Protein AF-W2D282-F1 (afdb_monomer)

InterPro domains:
  IPR011204 Virulence protein RhuM-like [PF13310] (2-74)

Structure (mmCIF, N/CA/C/O backbone):
data_AF-W2D282-F1
#
_entry.id   AF-W2D282-F1
#
loop_
_atom_site.group_PDB
_atom_site.id
_atom_site.type_symbol
_atom_site.label_atom_id
_atom_site.label_alt_id
_atom_site.label_comp_id
_atom_site.label_asym_id
_atom_site.label_entity_id
_atom_site.label_seq_id
_atom_site.pdbx_PDB_ins_code
_atom_site.Cartn_x
_atom_site.Cartn_y
_atom_site.Cartn_z
_atom_site.occupancy
_atom_site.B_iso_or_equiv
_atom_site.auth_seq_id
_atom_site.auth_comp_id
_atom_site.auth_asym_id
_atom_site.auth_atom_id
_atom_site.pdbx_PDB_model_num
ATOM 1 N N . GLU A 1 1 ? 0.005 -15.266 -13.464 1.00 59.31 1 GLU A N 1
ATOM 2 C CA . GLU A 1 1 ? -1.258 -14.502 -13.309 1.00 59.31 1 GLU A CA 1
ATOM 3 C C . GLU A 1 1 ? -1.288 -13.612 -12.069 1.00 59.31 1 GLU A C 1
ATOM 5 O O . GLU A 1 1 ? -1.917 -12.562 -12.120 1.00 59.31 1 GLU A O 1
ATOM 10 N N . GLU A 1 2 ? -0.595 -13.979 -10.988 1.00 63.84 2 GLU A N 1
ATOM 11 C CA . GLU A 1 2 ? -0.591 -13.222 -9.725 1.00 63.84 2 GLU A CA 1
ATOM 12 C C . GLU A 1 2 ? -0.054 -11.791 -9.852 1.00 63.84 2 GLU A C 1
ATOM 14 O O . GLU A 1 2 ? -0.734 -10.871 -9.410 1.00 63.84 2 GLU A O 1
ATOM 19 N N . ARG A 1 3 ? 1.065 -11.566 -10.565 1.00 64.62 3 ARG A N 1
ATOM 20 C CA . ARG A 1 3 ? 1.559 -10.200 -10.853 1.00 64.62 3 ARG A CA 1
ATOM 21 C C . ARG A 1 3 ? 0.515 -9.318 -11.538 1.00 64.62 3 ARG A C 1
ATOM 23 O O . ARG A 1 3 ? 0.252 -8.220 -11.075 1.00 64.62 3 ARG A O 1
ATOM 30 N N . ARG A 1 4 ? -0.173 -9.838 -12.561 1.00 72.75 4 ARG A N 1
ATOM 31 C CA . ARG A 1 4 ? -1.239 -9.100 -13.265 1.00 72.75 4 ARG A CA 1
ATOM 32 C C . ARG A 1 4 ? -2.460 -8.821 -12.383 1.00 72.75 4 ARG A C 1
ATOM 34 O O . ARG A 1 4 ? -3.161 -7.838 -12.600 1.00 72.75 4 ARG A O 1
ATOM 41 N N . ARG A 1 5 ? -2.761 -9.682 -11.402 1.00 73.31 5 ARG A N 1
ATOM 42 C CA . ARG A 1 5 ? -3.817 -9.411 -10.408 1.00 73.31 5 ARG A CA 1
ATOM 43 C C . ARG A 1 5 ? -3.402 -8.310 -9.437 1.00 73.31 5 ARG A C 1
ATOM 45 O O . ARG A 1 5 ? -4.255 -7.497 -9.092 1.00 73.31 5 ARG A O 1
ATOM 52 N N . LEU A 1 6 ? -2.131 -8.287 -9.037 1.00 74.25 6 LEU A N 1
ATOM 53 C CA . LEU A 1 6 ? -1.571 -7.249 -8.179 1.00 74.25 6 LEU A CA 1
ATOM 54 C C . LEU A 1 6 ? -1.515 -5.899 -8.902 1.00 74.25 6 LEU A C 1
ATOM 56 O O . LEU A 1 6 ? -2.011 -4.920 -8.368 1.00 74.25 6 LEU A O 1
ATOM 60 N N . GLU A 1 7 ? -1.035 -5.862 -10.144 1.00 78.19 7 GLU A N 1
ATOM 61 C CA . GLU A 1 7 ? -1.018 -4.651 -10.979 1.00 78.19 7 GLU A CA 1
ATOM 62 C C . GLU A 1 7 ? -2.426 -4.049 -11.116 1.00 78.19 7 GLU A C 1
ATOM 64 O O . GLU A 1 7 ? -2.619 -2.870 -10.851 1.00 78.19 7 GLU A O 1
ATOM 69 N N . ARG A 1 8 ? -3.450 -4.873 -11.386 1.00 81.19 8 ARG A N 1
ATOM 70 C CA . ARG A 1 8 ? -4.853 -4.414 -11.395 1.00 81.19 8 ARG A CA 1
ATOM 71 C C . ARG A 1 8 ? -5.390 -4.012 -10.021 1.00 81.19 8 ARG A C 1
ATOM 73 O O . ARG A 1 8 ? -6.388 -3.311 -9.943 1.00 81.19 8 ARG A O 1
ATOM 80 N N . ALA A 1 9 ? -4.834 -4.525 -8.925 1.00 80.94 9 ALA A N 1
ATOM 81 C CA . ALA A 1 9 ? -5.183 -4.047 -7.588 1.00 80.94 9 ALA A CA 1
ATOM 82 C C . ALA A 1 9 ? -4.629 -2.651 -7.353 1.00 80.94 9 ALA A C 1
ATOM 84 O O . ALA A 1 9 ? -5.350 -1.798 -6.862 1.00 80.94 9 ALA A O 1
ATOM 85 N N . ILE A 1 10 ? -3.386 -2.438 -7.768 1.00 79.88 10 ILE A N 1
ATOM 86 C CA . ILE A 1 10 ? -2.686 -1.171 -7.631 1.00 79.88 10 ILE A CA 1
ATOM 87 C C . ILE A 1 10 ? -3.375 -0.090 -8.467 1.00 79.88 10 ILE A C 1
ATOM 89 O O . ILE A 1 10 ? -3.684 0.959 -7.922 1.00 79.88 10 ILE A O 1
ATOM 93 N N . THR A 1 11 ? -3.698 -0.357 -9.739 1.00 85.12 11 THR A N 1
ATOM 94 C CA . THR A 1 11 ? -4.414 0.617 -10.586 1.00 85.12 11 THR A CA 1
ATOM 95 C C . THR A 1 11 ? -5.754 1.023 -9.972 1.00 85.12 11 THR A C 1
ATOM 97 O O . THR A 1 11 ? -5.994 2.201 -9.771 1.00 85.12 11 THR A O 1
ATOM 100 N N . VAL A 1 12 ? -6.576 0.048 -9.566 1.00 85.19 12 VAL A N 1
ATOM 101 C CA . VAL A 1 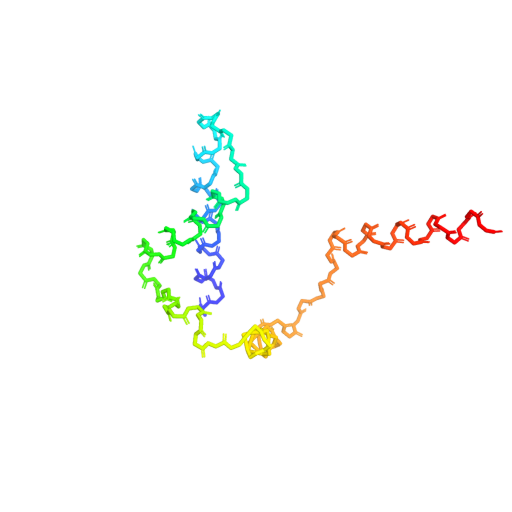12 ? -7.897 0.328 -8.971 1.00 85.19 12 VAL A CA 1
ATOM 102 C C . VAL A 1 12 ? -7.782 1.035 -7.617 1.00 85.19 12 VAL A C 1
ATOM 104 O O . VAL A 1 12 ? -8.687 1.766 -7.230 1.00 85.19 12 VAL A O 1
ATOM 107 N N . PHE A 1 13 ? -6.698 0.804 -6.871 1.00 87.00 13 PHE A N 1
ATOM 108 C CA . PHE A 1 13 ? -6.438 1.556 -5.648 1.00 87.00 13 PHE A CA 1
ATOM 109 C C . PHE A 1 13 ? -6.164 3.021 -5.969 1.00 87.00 13 PHE A C 1
ATOM 111 O O . PHE A 1 13 ? -6.774 3.863 -5.330 1.00 87.00 13 PHE A O 1
ATOM 118 N N . PHE A 1 14 ? -5.318 3.315 -6.963 1.00 84.00 14 PHE A N 1
ATOM 119 C CA . PHE A 1 14 ? -5.014 4.689 -7.369 1.00 84.00 14 PHE A CA 1
ATOM 120 C C . PHE A 1 14 ? -6.249 5.452 -7.847 1.00 84.00 14 PHE A C 1
ATOM 122 O O . PHE A 1 14 ? -6.469 6.548 -7.347 1.00 84.00 14 PHE A O 1
ATOM 129 N N . ASP A 1 15 ? -7.101 4.834 -8.668 1.00 84.25 15 ASP A N 1
ATOM 130 C CA . ASP A 1 15 ? -8.377 5.438 -9.083 1.00 84.25 15 ASP A CA 1
ATOM 131 C C . ASP A 1 15 ? -9.244 5.812 -7.856 1.00 84.25 15 AS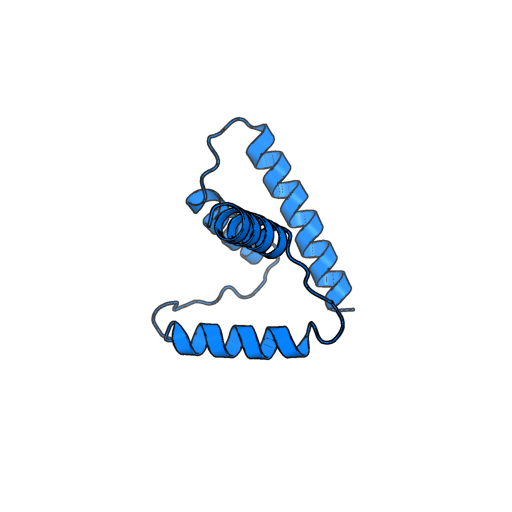P A C 1
ATOM 133 O O . ASP A 1 15 ? -9.804 6.899 -7.770 1.00 84.25 15 ASP A O 1
ATOM 137 N N . TYR A 1 16 ? -9.294 4.938 -6.842 1.00 83.62 16 TYR A N 1
ATOM 138 C CA . TYR A 1 16 ? -10.043 5.176 -5.602 1.00 83.62 16 TYR A CA 1
ATOM 139 C C . TYR A 1 16 ? -9.480 6.325 -4.747 1.00 83.62 16 TYR A C 1
ATOM 141 O O . TYR A 1 16 ? -10.248 7.050 -4.114 1.00 83.62 16 TYR A O 1
ATOM 149 N N . ILE A 1 17 ? -8.154 6.498 -4.692 1.00 82.56 17 ILE A N 1
ATOM 150 C CA . ILE A 1 17 ? -7.552 7.622 -3.951 1.00 82.56 17 ILE A CA 1
ATOM 151 C C . ILE A 1 17 ? -7.672 8.927 -4.732 1.00 82.56 17 ILE A C 1
ATOM 153 O O . ILE A 1 17 ? -7.819 9.973 -4.110 1.00 82.56 17 ILE A O 1
ATOM 157 N N . GLU A 1 18 ? -7.614 8.879 -6.064 1.00 84.81 18 GLU A N 1
ATOM 158 C CA . GLU A 1 18 ? -7.854 10.048 -6.915 1.00 84.81 18 GLU A CA 1
ATOM 159 C C . GLU A 1 18 ? -9.257 10.608 -6.658 1.00 84.81 18 GLU A C 1
ATOM 161 O O . GLU A 1 18 ? -9.369 11.776 -6.292 1.00 84.81 18 GLU A O 1
ATOM 166 N N . ASP A 1 19 ? -10.290 9.758 -6.657 1.00 82.38 19 ASP A N 1
ATOM 167 C CA . ASP A 1 19 ? -11.663 10.156 -6.307 1.00 82.38 19 ASP A CA 1
ATOM 168 C C . ASP A 1 19 ? -11.768 10.782 -4.896 1.00 82.38 19 ASP A C 1
ATOM 170 O O . ASP A 1 19 ? -12.548 11.709 -4.662 1.00 82.38 19 ASP A O 1
ATOM 174 N N . LEU A 1 20 ? -10.995 10.274 -3.928 1.00 77.06 20 LEU A N 1
ATOM 175 C CA . LEU A 1 20 ? -10.965 10.785 -2.550 1.00 77.06 20 LEU A CA 1
ATOM 176 C C . LEU A 1 20 ? -10.270 12.149 -2.436 1.00 77.06 20 LEU A C 1
ATOM 178 O O . LEU A 1 20 ? -10.694 12.990 -1.642 1.00 77.06 20 LEU A O 1
ATOM 182 N N . ILE A 1 21 ? -9.201 12.361 -3.203 1.00 79.62 21 ILE A N 1
ATOM 183 C CA . ILE A 1 21 ? -8.404 13.595 -3.191 1.00 79.62 21 ILE A CA 1
ATOM 184 C C . ILE A 1 21 ? -9.101 14.699 -3.998 1.00 79.62 21 ILE A C 1
ATOM 186 O O . ILE A 1 21 ? -9.034 15.868 -3.613 1.00 79.62 21 ILE A O 1
ATOM 190 N N . GLU A 1 22 ? -9.823 14.347 -5.064 1.00 78.62 22 GLU A N 1
ATOM 191 C CA . GLU A 1 22 ? -10.634 15.286 -5.851 1.00 78.62 22 GLU A CA 1
ATOM 192 C C . GLU A 1 22 ? -11.749 15.956 -5.031 1.00 78.62 22 GLU A C 1
ATOM 194 O O . GLU A 1 22 ? -12.211 17.039 -5.384 1.00 78.62 22 GLU A O 1
ATOM 199 N N . GLN A 1 23 ? -12.146 15.372 -3.896 1.00 74.12 23 GLN A N 1
ATOM 200 C CA . GLN A 1 23 ? -13.137 15.955 -2.984 1.00 74.12 23 GLN A CA 1
ATOM 201 C C . GLN A 1 23 ? -12.577 17.047 -2.043 1.00 74.12 23 GLN A C 1
ATOM 203 O O . GLN A 1 23 ? -13.252 17.416 -1.084 1.00 74.12 23 GLN A O 1
ATOM 208 N N . GLU A 1 24 ? -11.370 17.5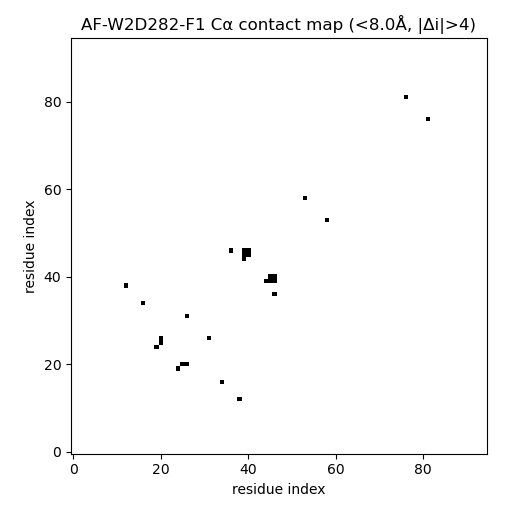72 -2.300 1.00 60.97 24 GLU A N 1
ATOM 209 C CA . GLU A 1 24 ? -10.730 18.707 -1.594 1.00 60.97 24 GLU A CA 1
ATOM 210 C C . GLU A 1 24 ? -10.634 18.580 -0.056 1.00 60.97 24 GLU A C 1
ATOM 212 O O . GLU A 1 24 ? -10.441 19.566 0.659 1.00 60.97 24 GLU A O 1
ATOM 217 N N . ASN A 1 25 ? -10.696 17.364 0.489 1.00 64.19 25 ASN A N 1
ATOM 218 C CA . ASN A 1 25 ? -10.410 17.132 1.903 1.00 64.19 25 ASN A CA 1
ATOM 219 C C . ASN A 1 25 ? -8.900 16.975 2.110 1.00 64.19 25 ASN A C 1
ATOM 221 O O . ASN A 1 25 ? -8.213 16.323 1.325 1.00 64.19 25 ASN A O 1
ATOM 225 N N . SER A 1 26 ? -8.361 17.569 3.177 1.00 67.69 26 SER A N 1
ATOM 226 C CA . SER A 1 26 ? -6.950 17.421 3.538 1.00 67.69 26 SER A CA 1
ATOM 227 C C . SER A 1 26 ? -6.613 15.941 3.730 1.00 67.69 26 SER A C 1
ATOM 229 O O . SER A 1 26 ? -7.007 15.348 4.731 1.00 67.69 26 SER A O 1
ATOM 231 N N . PHE A 1 27 ? -5.898 15.354 2.774 1.00 79.12 27 PHE A N 1
ATOM 232 C CA . PHE A 1 27 ? -5.544 13.942 2.793 1.00 79.12 27 PHE A CA 1
ATOM 233 C C . PHE A 1 27 ? -4.172 13.762 3.446 1.00 79.12 27 PHE A C 1
ATOM 235 O O . PHE A 1 27 ? -3.132 14.098 2.873 1.00 79.12 27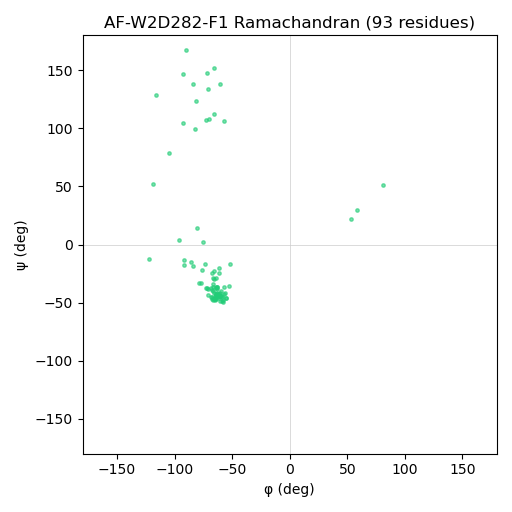 PHE A O 1
ATOM 242 N N . THR A 1 28 ? -4.164 13.292 4.690 1.00 83.06 28 THR A N 1
ATOM 243 C CA . THR A 1 28 ? -2.938 13.084 5.466 1.00 83.06 28 THR A CA 1
ATOM 244 C C . THR A 1 28 ? -2.374 11.678 5.254 1.00 83.06 28 THR A C 1
ATOM 246 O O . THR A 1 28 ? -3.039 10.777 4.746 1.00 83.06 28 THR A O 1
ATOM 249 N N . MET A 1 29 ? -1.132 11.436 5.691 1.00 81.56 29 MET A N 1
ATOM 250 C CA . MET A 1 29 ? -0.560 10.081 5.644 1.00 81.56 29 MET A CA 1
ATOM 251 C C . MET A 1 29 ? -1.263 9.085 6.575 1.00 81.56 29 MET A C 1
ATOM 253 O O . MET A 1 29 ? -1.196 7.880 6.331 1.00 81.56 29 MET A O 1
ATOM 257 N N . ALA A 1 30 ? -1.943 9.565 7.621 1.00 80.69 30 ALA A N 1
ATOM 258 C CA . ALA A 1 30 ? -2.790 8.710 8.445 1.00 80.69 30 ALA A CA 1
ATOM 259 C C . ALA A 1 30 ? -4.007 8.227 7.640 1.00 80.69 30 ALA A C 1
ATOM 261 O O . ALA A 1 30 ? -4.267 7.024 7.602 1.00 80.69 30 ALA A O 1
ATOM 262 N N . ASP A 1 31 ? -4.654 9.139 6.908 1.00 81.25 31 ASP A N 1
ATOM 263 C CA . ASP A 1 31 ? -5.795 8.829 6.038 1.00 81.25 31 ASP A CA 1
ATOM 264 C C . ASP A 1 31 ? -5.383 7.889 4.897 1.00 81.25 31 ASP A C 1
ATOM 266 O O . ASP A 1 31 ? -6.099 6.944 4.566 1.00 81.25 31 ASP A O 1
ATOM 270 N N . PHE A 1 32 ? -4.174 8.069 4.348 1.00 82.75 32 PHE A N 1
ATOM 271 C CA . PHE A 1 32 ? -3.607 7.131 3.379 1.00 82.75 32 PHE A CA 1
ATOM 272 C C . PHE A 1 32 ? -3.494 5.714 3.954 1.00 82.75 32 PHE A C 1
ATOM 274 O O . PHE A 1 32 ? -3.949 4.763 3.318 1.00 82.75 32 PHE A O 1
ATOM 281 N N . SER A 1 33 ? -2.950 5.552 5.165 1.00 82.12 33 SER A N 1
ATOM 282 C CA . SER A 1 33 ? -2.858 4.232 5.806 1.00 82.12 33 SER A CA 1
ATOM 283 C C . SER A 1 33 ? -4.234 3.598 6.016 1.00 82.12 33 SER A C 1
ATOM 285 O O . SER A 1 33 ? -4.391 2.396 5.801 1.00 82.12 33 SER A O 1
ATOM 287 N N . GLU A 1 34 ? -5.225 4.382 6.433 1.00 84.00 34 GLU A N 1
ATOM 288 C CA . GLU A 1 34 ? -6.587 3.889 6.638 1.00 84.00 34 GLU A CA 1
ATOM 289 C C . GLU A 1 34 ? -7.248 3.488 5.310 1.00 84.00 34 GLU A C 1
ATOM 291 O O . GLU A 1 34 ? -7.887 2.436 5.220 1.00 84.00 34 GLU A O 1
ATOM 296 N N . SER A 1 35 ? -7.011 4.256 4.243 1.00 84.44 35 SER A N 1
ATOM 297 C CA . SER A 1 35 ? -7.519 3.960 2.900 1.00 84.44 35 SER A CA 1
ATOM 298 C C . SER A 1 35 ? -6.971 2.642 2.336 1.00 84.44 35 SER A C 1
ATOM 300 O O . SER A 1 35 ? -7.715 1.889 1.701 1.00 84.44 35 SER A O 1
ATOM 302 N N . VAL A 1 36 ? -5.703 2.312 2.617 1.00 84.06 36 VAL A N 1
ATOM 303 C CA . VAL A 1 36 ? -5.085 1.036 2.222 1.00 84.06 36 VAL A CA 1
ATOM 304 C C . VAL A 1 36 ? -5.772 -0.129 2.932 1.00 84.06 36 VAL A C 1
ATOM 306 O O . VAL A 1 36 ? -6.149 -1.110 2.286 1.00 84.06 36 VAL A O 1
ATOM 309 N N . ASP A 1 37 ? -5.984 -0.019 4.245 1.00 82.19 37 ASP A N 1
ATOM 310 C CA . ASP A 1 37 ? -6.673 -1.049 5.027 1.00 82.19 37 ASP A CA 1
ATOM 311 C C . ASP A 1 37 ? -8.131 -1.221 4.542 1.00 82.19 37 ASP A C 1
ATOM 313 O O . ASP A 1 37 ? -8.596 -2.346 4.331 1.00 82.19 37 ASP A O 1
ATOM 317 N N . ALA A 1 38 ? -8.849 -0.127 4.268 1.00 83.44 38 ALA A N 1
ATOM 318 C CA . ALA A 1 38 ? -10.204 -0.165 3.711 1.00 83.44 38 ALA A CA 1
ATOM 319 C C . ALA A 1 38 ? -10.255 -0.848 2.330 1.00 83.44 38 ALA A C 1
ATOM 321 O O . ALA A 1 38 ? -11.104 -1.713 2.087 1.00 83.44 38 ALA A O 1
ATOM 322 N N . PHE A 1 39 ? -9.307 -0.526 1.447 1.00 85.31 39 PHE A N 1
ATOM 323 C CA . PHE A 1 39 ? -9.202 -1.115 0.114 1.00 85.31 39 PHE A CA 1
ATOM 324 C C . PHE A 1 39 ? -8.920 -2.624 0.160 1.00 85.31 39 PHE A C 1
ATOM 326 O O . PHE A 1 39 ? -9.566 -3.415 -0.541 1.00 85.31 39 PHE A O 1
ATOM 333 N N . LEU A 1 40 ? -7.981 -3.052 1.010 1.00 84.12 40 LEU A N 1
ATOM 334 C CA . LEU A 1 40 ? -7.646 -4.466 1.185 1.00 84.12 40 LEU A CA 1
ATOM 335 C C . LEU A 1 40 ? -8.838 -5.264 1.731 1.00 84.12 40 LEU A C 1
ATOM 337 O O . LEU A 1 40 ? -9.122 -6.355 1.224 1.00 84.12 40 LEU A O 1
ATOM 341 N N . ASN A 1 41 ? -9.573 -4.700 2.695 1.00 82.31 41 ASN A N 1
ATOM 342 C CA . ASN A 1 41 ? -10.814 -5.279 3.214 1.00 82.31 41 ASN A CA 1
ATOM 343 C C . ASN A 1 41 ? -11.878 -5.427 2.119 1.00 82.31 41 ASN A C 1
ATOM 345 O O . ASN A 1 41 ? -12.444 -6.510 1.954 1.00 82.31 41 ASN A O 1
ATOM 349 N N . PHE A 1 42 ? -12.127 -4.371 1.337 1.00 82.25 42 PHE A N 1
ATOM 350 C CA . PHE A 1 42 ? -13.103 -4.382 0.242 1.00 82.25 42 PHE A CA 1
ATOM 351 C C . PHE A 1 42 ? -12.797 -5.479 -0.789 1.00 82.25 42 PHE A C 1
ATOM 353 O O . PHE A 1 42 ? -13.678 -6.233 -1.210 1.00 82.25 42 PHE A O 1
ATOM 360 N N . ARG A 1 43 ? -11.516 -5.640 -1.134 1.00 79.94 43 ARG A N 1
ATOM 361 C CA . ARG A 1 43 ? -11.018 -6.680 -2.051 1.00 79.94 43 ARG A CA 1
ATOM 362 C C . ARG A 1 43 ? -10.966 -8.082 -1.422 1.00 79.94 43 ARG A C 1
ATOM 364 O O . ARG A 1 43 ? -10.561 -9.026 -2.102 1.00 79.94 43 ARG A O 1
ATOM 371 N N . ARG A 1 44 ? -11.395 -8.239 -0.161 1.00 77.81 44 ARG A N 1
ATOM 372 C CA . ARG A 1 44 ? -11.382 -9.485 0.629 1.00 77.81 44 ARG A CA 1
ATOM 373 C C . ARG A 1 44 ? -9.990 -10.097 0.796 1.00 77.81 44 ARG A C 1
ATOM 375 O O . ARG A 1 44 ? -9.855 -11.318 0.924 1.00 77.81 44 ARG A O 1
ATOM 382 N N . TYR A 1 45 ? -8.951 -9.266 0.807 1.00 77.56 45 TYR A N 1
ATOM 383 C CA . TYR A 1 45 ? -7.637 -9.713 1.248 1.00 77.56 45 TYR A CA 1
ATOM 384 C C . TYR A 1 45 ? -7.648 -9.921 2.763 1.00 77.56 45 TYR A C 1
ATOM 386 O O . TYR A 1 45 ? -8.350 -9.237 3.505 1.00 77.56 45 TYR A O 1
ATOM 394 N N . LYS A 1 46 ? -6.861 -10.890 3.235 1.00 70.50 46 LYS A N 1
ATOM 395 C CA . LYS A 1 46 ? -6.665 -11.091 4.670 1.00 70.50 46 LYS A CA 1
ATOM 396 C C . LYS A 1 46 ? -5.778 -9.972 5.193 1.00 70.50 46 LYS A C 1
ATOM 398 O O . LYS A 1 46 ? -4.576 -9.979 4.937 1.00 70.50 46 LYS A O 1
ATOM 403 N N . ILE A 1 47 ? -6.368 -9.039 5.928 1.00 68.31 47 ILE A N 1
ATOM 404 C CA . ILE A 1 47 ? -5.595 -8.063 6.690 1.00 68.31 47 ILE A CA 1
ATOM 405 C C . ILE A 1 47 ? -4.936 -8.785 7.859 1.00 68.31 47 ILE A C 1
ATOM 407 O O . ILE A 1 47 ? -5.567 -9.590 8.549 1.00 68.31 47 ILE A O 1
ATOM 411 N N . LEU A 1 48 ? -3.647 -8.521 8.059 1.00 70.06 48 LEU A N 1
ATOM 412 C CA . LEU A 1 48 ? -2.905 -9.071 9.181 1.00 70.06 48 LEU A CA 1
ATOM 413 C C . LEU A 1 48 ? -3.463 -8.489 10.488 1.00 70.06 48 LEU A C 1
ATOM 415 O O . LEU A 1 48 ? -3.329 -7.296 10.757 1.00 70.06 48 LEU A O 1
ATOM 419 N N . GLN A 1 49 ? -4.093 -9.339 11.295 1.00 69.38 49 GLN A N 1
ATOM 420 C CA . GLN A 1 49 ? -4.572 -8.983 12.628 1.00 69.38 49 GLN A CA 1
ATOM 421 C C . GLN A 1 49 ? -3.508 -9.320 13.679 1.00 69.38 49 GLN A C 1
ATOM 423 O O . GLN A 1 49 ? -2.774 -10.293 13.524 1.00 69.38 49 GLN A O 1
ATOM 428 N N . GLY A 1 50 ? -3.423 -8.522 14.746 1.00 65.31 50 GLY A N 1
ATOM 429 C CA . GLY A 1 50 ? -2.428 -8.727 15.804 1.00 65.31 50 GLY A CA 1
ATOM 430 C C . GLY A 1 50 ? -1.047 -8.171 15.454 1.00 65.31 50 GLY A C 1
ATOM 431 O O . GLY A 1 50 ? -0.048 -8.869 15.6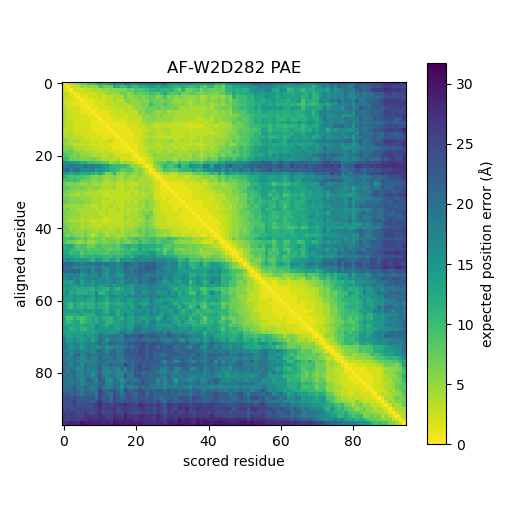01 1.00 65.31 50 GLY A O 1
ATOM 432 N N . LYS A 1 51 ? -0.993 -6.899 15.026 1.00 58.38 51 LYS A N 1
ATOM 433 C CA . LYS A 1 51 ? 0.243 -6.142 14.725 1.00 58.38 51 LYS A CA 1
ATOM 434 C C . LYS A 1 51 ? 1.273 -6.170 15.878 1.00 58.38 51 LYS A C 1
ATOM 436 O O . LYS A 1 51 ? 2.440 -5.886 15.651 1.00 58.38 51 LYS A O 1
ATOM 441 N N . GLU A 1 52 ? 0.847 -6.539 17.088 1.00 60.91 52 GLU A N 1
ATOM 442 C CA . GLU A 1 52 ? 1.674 -6.644 18.298 1.00 60.91 52 GLU A CA 1
ATOM 443 C C . GLU A 1 52 ? 2.281 -8.038 18.543 1.00 60.91 52 GLU A C 1
ATOM 445 O O . GLU A 1 52 ? 3.172 -8.177 19.375 1.00 60.91 52 GLU A O 1
ATOM 450 N N . ALA A 1 53 ? 1.823 -9.082 17.841 1.00 66.69 53 ALA A N 1
ATOM 451 C CA . ALA A 1 53 ? 2.288 -10.456 18.065 1.00 66.69 53 ALA A CA 1
ATOM 452 C C . ALA A 1 53 ? 3.589 -10.796 17.315 1.00 66.69 53 ALA A C 1
ATOM 454 O O . ALA A 1 53 ? 4.255 -11.774 17.648 1.00 66.69 53 ALA A O 1
ATOM 455 N N . ILE A 1 54 ? 3.943 -10.011 16.294 1.00 69.62 54 ILE A N 1
ATOM 456 C CA . ILE A 1 54 ? 5.138 -10.203 15.467 1.00 69.62 54 ILE A CA 1
ATOM 457 C C . ILE A 1 54 ? 6.035 -8.987 15.674 1.00 69.62 54 ILE A C 1
ATOM 459 O O . ILE A 1 54 ? 5.577 -7.851 15.542 1.00 69.62 54 ILE A O 1
ATOM 463 N N . SER A 1 55 ? 7.310 -9.209 15.996 1.00 74.69 55 SER A N 1
ATOM 464 C CA . SER A 1 55 ? 8.236 -8.093 16.183 1.00 74.69 55 SER A CA 1
ATOM 465 C C . SER A 1 55 ? 8.457 -7.342 14.863 1.00 74.69 55 SER A C 1
ATOM 467 O O . SER A 1 55 ? 8.385 -7.915 13.772 1.00 74.69 55 SER A O 1
ATOM 469 N N . SER A 1 56 ? 8.773 -6.045 14.948 1.00 74.94 56 SER A N 1
ATOM 470 C CA . SER A 1 56 ? 9.114 -5.232 13.768 1.00 74.94 56 SER A CA 1
ATOM 471 C C . SER A 1 56 ? 10.229 -5.870 12.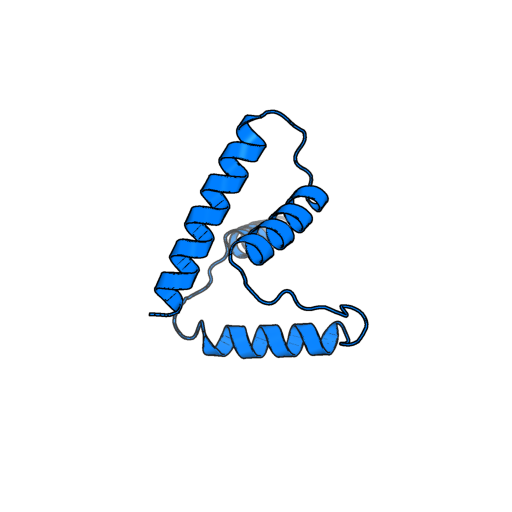927 1.00 74.94 56 SER A C 1
ATOM 473 O O . SER A 1 56 ? 10.203 -5.807 11.700 1.00 74.94 56 SER A O 1
ATOM 475 N N . GLU A 1 57 ? 11.188 -6.517 13.589 1.00 80.25 57 GLU A N 1
ATOM 476 C CA . GLU A 1 57 ? 12.311 -7.205 12.956 1.00 80.25 57 GLU A CA 1
ATOM 477 C C . GLU A 1 57 ? 11.852 -8.418 12.140 1.00 80.25 57 GLU A C 1
ATOM 479 O O . GLU A 1 57 ? 12.171 -8.514 10.957 1.00 80.25 57 GLU A O 1
ATOM 484 N N . GLN A 1 58 ? 10.994 -9.266 12.713 1.00 79.56 58 GLN A N 1
ATOM 485 C CA . GLN A 1 58 ? 10.421 -10.423 12.019 1.00 79.56 58 GLN A CA 1
ATOM 486 C C . GLN A 1 58 ? 9.544 -10.012 10.829 1.00 79.56 58 GLN A C 1
ATOM 488 O O . GLN A 1 58 ? 9.564 -10.653 9.776 1.00 79.56 58 GLN A O 1
ATOM 493 N N . ALA A 1 59 ? 8.779 -8.925 10.970 1.00 79.12 59 ALA A N 1
ATOM 494 C CA . ALA A 1 59 ? 7.969 -8.392 9.879 1.00 79.12 59 ALA A CA 1
ATOM 495 C C . ALA A 1 59 ? 8.843 -7.895 8.714 1.00 79.12 59 ALA A C 1
ATOM 497 O O . ALA A 1 59 ? 8.542 -8.185 7.554 1.00 79.12 59 ALA A O 1
ATOM 498 N N . LYS A 1 60 ? 9.942 -7.191 9.019 1.00 81.00 60 LYS A N 1
ATOM 499 C CA . LYS A 1 60 ? 10.912 -6.722 8.019 1.00 81.00 60 LYS A CA 1
ATOM 500 C C . LYS A 1 60 ? 11.604 -7.882 7.319 1.00 81.00 60 LYS A C 1
ATOM 502 O O . LYS A 1 60 ? 11.672 -7.887 6.096 1.00 81.00 60 LYS A O 1
ATOM 507 N N . GLU A 1 61 ? 12.076 -8.870 8.071 1.00 86.44 61 GLU A N 1
ATOM 508 C CA . GLU A 1 61 ? 12.758 -10.040 7.517 1.00 86.44 61 GLU A CA 1
ATOM 509 C C . GLU A 1 61 ? 11.855 -10.801 6.539 1.00 86.44 61 GLU A C 1
ATOM 511 O O . GLU A 1 61 ? 12.251 -11.080 5.406 1.00 86.44 61 GLU A O 1
ATOM 516 N N . LYS A 1 62 ? 10.592 -11.023 6.923 1.00 83.75 62 LYS A N 1
ATOM 517 C CA . LYS A 1 62 ? 9.591 -11.631 6.042 1.00 83.75 62 LYS A CA 1
ATOM 518 C C . LYS A 1 62 ? 9.326 -10.784 4.795 1.00 83.75 62 LYS A C 1
ATOM 520 O O . LYS A 1 62 ? 9.267 -11.329 3.698 1.00 83.75 62 LYS A O 1
ATOM 525 N N . ALA A 1 63 ? 9.184 -9.466 4.946 1.00 81.06 63 ALA A N 1
ATOM 526 C CA . ALA A 1 63 ? 8.963 -8.567 3.817 1.00 81.06 63 ALA A CA 1
ATOM 527 C C . ALA A 1 63 ? 10.138 -8.589 2.827 1.00 81.06 63 ALA A C 1
ATOM 529 O O . ALA A 1 63 ? 9.911 -8.658 1.622 1.00 81.06 63 ALA A O 1
ATOM 530 N N . TYR A 1 64 ? 11.382 -8.585 3.317 1.00 82.50 64 TYR A N 1
ATOM 531 C CA . TYR A 1 64 ? 12.569 -8.670 2.465 1.00 82.50 64 TYR A CA 1
ATOM 532 C C . TYR A 1 64 ? 12.676 -10.014 1.745 1.00 82.50 64 TYR A C 1
ATOM 534 O O . TYR A 1 64 ? 12.995 -10.031 0.556 1.00 82.50 64 TYR A O 1
ATOM 542 N N . ALA A 1 65 ? 12.387 -11.122 2.430 1.00 85.38 65 ALA A N 1
ATOM 543 C CA . ALA A 1 65 ? 12.397 -12.451 1.825 1.00 85.38 65 ALA A CA 1
ATOM 544 C C . ALA A 1 65 ? 11.365 -12.567 0.691 1.00 85.38 65 ALA A C 1
ATOM 546 O O . ALA A 1 65 ? 11.696 -13.007 -0.411 1.00 85.38 65 ALA A O 1
ATOM 547 N N . GLU A 1 66 ? 10.138 -12.097 0.930 1.00 82.69 66 GLU A N 1
ATOM 548 C CA . GLU A 1 66 ? 9.081 -12.087 -0.083 1.00 82.69 66 GLU A CA 1
ATOM 549 C C . GLU A 1 66 ? 9.462 -11.163 -1.251 1.00 82.69 66 GLU A C 1
ATOM 551 O O . GLU A 1 66 ? 9.357 -11.531 -2.419 1.00 82.69 66 GLU A O 1
ATOM 556 N N . TYR A 1 67 ? 9.996 -9.977 -0.950 1.00 78.44 67 TYR A N 1
ATOM 557 C CA . TYR A 1 67 ? 10.431 -9.020 -1.962 1.00 78.44 67 TYR A CA 1
ATOM 558 C C . TYR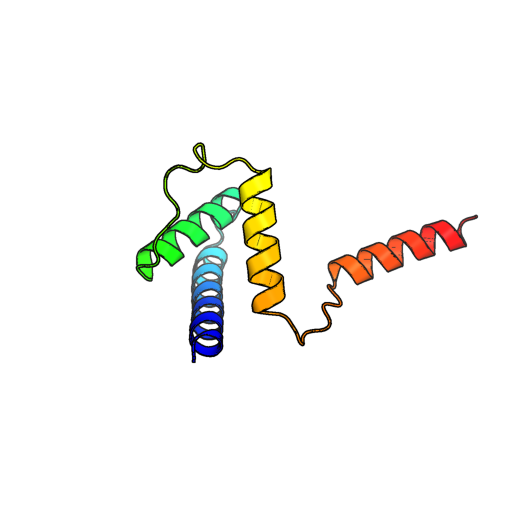 A 1 67 ? 11.502 -9.593 -2.899 1.00 78.44 67 TYR A C 1
ATOM 560 O O . TYR A 1 67 ? 11.393 -9.441 -4.115 1.00 78.44 67 TYR A O 1
ATOM 568 N N . GLN A 1 68 ? 12.507 -10.290 -2.359 1.00 80.12 68 GLN A N 1
ATOM 569 C CA . GLN A 1 68 ? 13.555 -10.926 -3.164 1.00 80.12 68 GLN A CA 1
ATOM 570 C C . GLN A 1 68 ? 12.998 -12.012 -4.093 1.00 80.12 68 GLN A C 1
ATOM 572 O O . GLN A 1 68 ? 13.445 -12.129 -5.234 1.00 80.12 68 GLN A O 1
ATOM 577 N N . LEU A 1 69 ? 11.997 -12.772 -3.636 1.00 78.94 69 LEU A N 1
ATOM 578 C CA . LEU A 1 69 ? 11.349 -13.811 -4.436 1.00 78.94 69 LEU A CA 1
ATOM 579 C C . LEU A 1 69 ? 10.561 -13.219 -5.617 1.00 78.94 69 LEU A C 1
ATOM 581 O O . LEU A 1 69 ? 10.574 -13.768 -6.720 1.00 78.94 69 LEU A O 1
ATOM 585 N N . PHE A 1 70 ? 9.874 -12.097 -5.389 1.00 70.56 70 PHE A N 1
ATOM 586 C CA . PHE A 1 70 ? 8.979 -11.486 -6.375 1.00 70.56 70 PHE A CA 1
ATOM 587 C C . PHE A 1 70 ? 9.646 -10.444 -7.274 1.00 70.56 70 PHE A C 1
ATOM 589 O O . PHE A 1 70 ? 9.110 -10.161 -8.350 1.00 70.56 70 PHE A O 1
ATOM 596 N N . ASN A 1 71 ? 10.809 -9.914 -6.888 1.00 72.19 71 ASN A N 1
ATOM 597 C CA . ASN A 1 71 ? 11.540 -8.920 -7.667 1.00 72.19 71 ASN A CA 1
ATOM 598 C C . ASN A 1 71 ? 12.956 -9.348 -8.130 1.00 72.19 71 ASN A C 1
ATOM 600 O O . ASN A 1 71 ? 13.918 -8.603 -7.938 1.00 72.19 71 ASN A O 1
ATOM 604 N N . PRO A 1 72 ? 13.132 -10.514 -8.786 1.00 70.88 72 PRO A N 1
ATOM 605 C CA . PRO A 1 72 ? 14.457 -10.964 -9.219 1.00 70.88 72 PRO A CA 1
ATOM 606 C C . PRO A 1 72 ? 15.016 -10.186 -10.423 1.00 70.88 72 PRO A C 1
ATOM 608 O O . PRO A 1 72 ? 16.208 -10.269 -10.705 1.00 70.88 72 PRO A O 1
ATOM 611 N N . THR A 1 73 ? 14.178 -9.455 -11.169 1.00 68.50 73 THR A N 1
ATOM 612 C CA . THR A 1 73 ? 14.564 -8.863 -12.464 1.00 68.50 73 THR A CA 1
ATOM 613 C C . THR A 1 73 ? 14.422 -7.345 -12.565 1.00 68.50 73 THR A C 1
ATOM 615 O O . THR A 1 73 ? 14.940 -6.789 -13.534 1.00 68.50 73 THR A O 1
ATOM 618 N N . GLN A 1 74 ? 13.746 -6.640 -11.642 1.00 65.31 74 GLN A N 1
ATOM 619 C CA . GLN A 1 74 ? 13.724 -5.173 -11.734 1.00 65.31 74 GLN A CA 1
ATOM 620 C C . GLN A 1 74 ? 14.996 -4.584 -11.134 1.00 65.31 74 GLN A C 1
ATOM 622 O O . GLN A 1 74 ? 15.295 -4.749 -9.954 1.00 65.31 74 GLN A O 1
ATOM 627 N N . ARG A 1 75 ? 15.705 -3.796 -11.943 1.00 63.53 75 ARG A N 1
ATOM 628 C CA . ARG A 1 75 ? 16.626 -2.788 -11.424 1.00 63.53 75 ARG A CA 1
ATOM 629 C C . ARG A 1 75 ? 15.793 -1.677 -10.797 1.00 63.53 75 ARG A C 1
ATOM 631 O O . ARG A 1 75 ? 15.136 -0.926 -11.512 1.00 63.53 75 ARG A O 1
ATOM 638 N N . ILE A 1 76 ? 15.802 -1.602 -9.473 1.00 66.12 76 ILE A N 1
ATOM 639 C CA . ILE A 1 76 ? 15.158 -0.515 -8.741 1.00 66.12 76 ILE A CA 1
ATOM 640 C C . ILE A 1 76 ? 16.151 0.644 -8.746 1.00 66.12 76 ILE A C 1
ATOM 642 O O . ILE A 1 76 ? 17.117 0.643 -7.991 1.00 66.12 76 ILE A O 1
ATOM 646 N N . ASP A 1 77 ? 15.950 1.601 -9.643 1.00 66.06 77 ASP A N 1
ATOM 647 C CA . ASP A 1 77 ? 16.586 2.912 -9.533 1.00 66.06 77 ASP A CA 1
ATOM 648 C C . ASP A 1 77 ? 15.511 3.892 -9.073 1.00 66.06 77 ASP A C 1
ATOM 650 O O . ASP A 1 77 ? 14.875 4.566 -9.886 1.00 66.06 77 ASP A O 1
ATOM 654 N N . SER A 1 78 ? 15.233 3.856 -7.766 1.00 73.44 78 SER A N 1
ATOM 655 C CA . SER A 1 78 ? 14.192 4.673 -7.149 1.00 73.44 78 SER A CA 1
ATOM 656 C C . SER A 1 78 ? 14.504 6.149 -7.357 1.00 73.44 78 SER A C 1
ATOM 658 O O . SER A 1 78 ? 15.644 6.581 -7.178 1.00 73.44 78 SER A O 1
ATOM 660 N N . ASP A 1 79 ? 13.491 6.951 -7.678 1.00 69.62 79 ASP A N 1
ATOM 661 C CA . ASP A 1 79 ? 13.663 8.402 -7.778 1.00 69.62 79 ASP A CA 1
ATOM 662 C C . ASP A 1 79 ? 14.104 9.014 -6.438 1.00 69.62 79 ASP A C 1
ATOM 664 O O . ASP A 1 79 ? 14.820 10.014 -6.423 1.00 69.62 79 ASP A O 1
ATOM 668 N N . PHE A 1 80 ? 13.805 8.345 -5.318 1.00 72.94 80 PHE A N 1
ATOM 669 C CA . PHE A 1 80 ? 14.364 8.675 -4.008 1.00 72.94 80 PHE A CA 1
ATOM 670 C C . PHE A 1 80 ? 15.878 8.436 -3.942 1.00 72.94 80 PHE A C 1
ATOM 672 O O . PHE A 1 80 ? 16.618 9.310 -3.497 1.00 72.94 80 PHE A O 1
ATOM 679 N N . ASP A 1 81 ? 16.361 7.292 -4.439 1.00 76.69 81 ASP A N 1
ATOM 680 C CA . ASP A 1 81 ? 17.795 6.973 -4.468 1.00 76.69 81 ASP A CA 1
ATOM 681 C C . ASP A 1 81 ? 18.562 7.897 -5.420 1.00 76.69 81 ASP A C 1
ATOM 683 O O . ASP A 1 81 ? 19.716 8.249 -5.153 1.00 76.69 81 ASP A O 1
ATOM 687 N N . LYS A 1 82 ? 17.927 8.317 -6.522 1.00 82.31 82 LYS A N 1
ATOM 688 C CA . LYS A 1 82 ? 18.469 9.341 -7.425 1.00 82.31 82 LYS A CA 1
ATOM 689 C C . LYS A 1 82 ? 18.583 10.687 -6.721 1.00 82.31 82 LYS A C 1
ATOM 691 O O . LYS A 1 82 ? 19.602 11.358 -6.864 1.00 82.31 82 LYS A O 1
ATOM 696 N N . GLU A 1 83 ? 17.569 11.077 -5.956 1.00 82.50 83 GLU A N 1
ATOM 697 C CA . GLU A 1 83 ? 17.577 12.338 -5.220 1.00 82.50 83 GLU A CA 1
ATOM 698 C C . GLU A 1 83 ? 18.608 12.327 -4.080 1.00 82.50 83 GLU A C 1
ATOM 700 O O . GLU A 1 83 ? 19.331 13.302 -3.886 1.00 82.50 83 GLU A O 1
ATOM 705 N N . LEU A 1 84 ? 18.775 11.195 -3.392 1.00 80.81 84 LE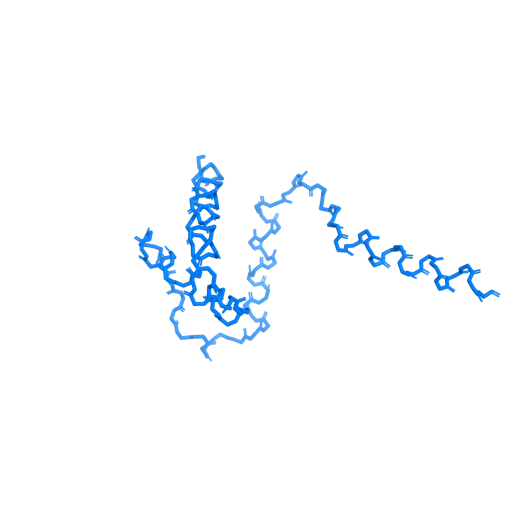U A N 1
ATOM 706 C CA . LEU A 1 84 ? 19.817 11.009 -2.379 1.00 80.81 84 LEU A CA 1
ATOM 707 C C . LEU A 1 84 ? 21.226 11.096 -2.977 1.00 80.81 84 LEU A C 1
ATOM 709 O O . LEU A 1 84 ? 22.096 11.751 -2.406 1.00 80.81 84 LEU A O 1
ATOM 713 N N . ARG A 1 85 ? 21.444 10.479 -4.147 1.00 84.31 85 ARG A N 1
ATOM 714 C CA . ARG A 1 85 ? 22.703 10.599 -4.899 1.00 84.31 85 ARG A CA 1
ATOM 715 C C . ARG A 1 85 ? 22.972 12.038 -5.327 1.00 84.31 85 ARG A C 1
ATOM 717 O O . ARG A 1 85 ? 24.085 12.511 -5.149 1.00 84.31 85 ARG A O 1
ATOM 724 N N . LYS A 1 86 ? 21.965 12.759 -5.827 1.00 85.31 86 LYS A N 1
ATOM 725 C CA . LYS A 1 86 ? 22.110 14.183 -6.172 1.00 85.31 86 LYS A CA 1
ATOM 726 C C . LYS A 1 86 ? 22.505 15.036 -4.970 1.00 85.31 86 LYS A C 1
ATOM 728 O O . LYS A 1 86 ? 23.308 15.947 -5.129 1.00 85.31 86 LYS A O 1
ATOM 733 N N . ARG A 1 87 ? 21.942 14.763 -3.790 1.00 79.94 87 ARG A N 1
ATOM 734 C CA . ARG A 1 87 ? 22.290 15.493 -2.562 1.00 79.94 87 ARG A CA 1
ATOM 735 C C . ARG A 1 87 ? 23.717 15.196 -2.102 1.00 79.94 87 ARG A C 1
ATOM 737 O O . ARG A 1 87 ? 24.446 16.142 -1.849 1.00 79.94 87 ARG A O 1
ATOM 744 N N . LYS A 1 88 ? 24.133 13.924 -2.096 1.00 77.56 88 LYS A N 1
ATOM 745 C CA . LYS A 1 88 ? 25.517 13.536 -1.768 1.00 77.56 88 LYS A CA 1
ATOM 746 C C . LYS A 1 88 ? 26.544 14.122 -2.735 1.00 77.56 88 LYS A C 1
ATOM 748 O O . LYS A 1 88 ? 27.536 14.683 -2.301 1.00 77.56 88 LYS A O 1
ATOM 753 N N . ASN A 1 89 ? 26.269 14.068 -4.037 1.00 76.06 89 ASN A N 1
ATOM 754 C CA . ASN A 1 89 ? 27.181 14.618 -5.040 1.00 76.06 89 ASN A CA 1
ATOM 755 C C . ASN A 1 89 ? 27.341 16.144 -4.915 1.00 76.06 89 ASN A C 1
ATOM 757 O O . ASN A 1 89 ? 28.391 16.665 -5.260 1.00 76.06 89 ASN A O 1
ATOM 761 N N . LYS A 1 90 ? 26.317 16.858 -4.426 1.00 70.25 90 LYS A N 1
ATOM 762 C CA . LYS A 1 90 ? 26.422 18.294 -4.127 1.00 70.25 90 LYS A CA 1
ATOM 763 C C . LYS A 1 90 ? 27.264 18.578 -2.883 1.00 70.25 90 LYS A C 1
ATOM 765 O O . LYS A 1 90 ? 27.996 19.554 -2.889 1.00 70.25 90 LYS A O 1
ATOM 770 N N . GLU A 1 91 ? 27.176 17.740 -1.848 1.00 63.22 91 GLU A N 1
ATOM 771 C CA . GLU A 1 91 ? 28.050 17.839 -0.667 1.00 63.22 91 GLU A CA 1
ATOM 772 C C . GLU A 1 91 ? 29.523 17.584 -1.025 1.00 63.22 91 GLU A C 1
ATOM 774 O O . GLU A 1 91 ? 30.395 18.265 -0.497 1.00 63.22 91 GLU A O 1
ATOM 779 N N . ASP A 1 92 ? 29.801 16.660 -1.952 1.00 59.44 92 ASP A N 1
ATOM 780 C CA . ASP A 1 92 ? 31.164 16.348 -2.407 1.00 59.44 92 ASP A CA 1
ATOM 781 C C . ASP A 1 92 ? 31.753 17.411 -3.368 1.00 59.44 92 ASP A C 1
ATOM 783 O O . ASP A 1 92 ? 32.971 17.492 -3.508 1.00 59.44 92 ASP A O 1
ATOM 787 N N . GLU A 1 93 ? 30.920 18.224 -4.037 1.00 57.78 93 GLU A N 1
ATOM 788 C CA . GLU A 1 93 ? 31.347 19.350 -4.897 1.00 57.78 93 GLU A CA 1
ATOM 789 C C . GLU A 1 93 ? 31.575 20.665 -4.119 1.00 57.78 93 GLU A C 1
ATOM 791 O O . GLU A 1 93 ? 32.191 21.590 -4.650 1.00 57.78 93 GLU A O 1
ATOM 796 N N . GLU A 1 94 ? 31.090 20.763 -2.875 1.00 53.75 94 GLU A N 1
ATOM 797 C CA . GLU A 1 94 ? 31.247 21.937 -1.996 1.00 53.75 94 GLU A CA 1
ATOM 798 C C . GLU A 1 94 ? 32.438 21.828 -1.010 1.00 53.75 94 GLU A C 1
ATOM 800 O O . GLU A 1 94 ? 32.645 22.741 -0.204 1.00 53.75 94 GLU A O 1
ATOM 805 N N . ILE A 1 95 ? 33.245 20.758 -1.092 1.00 47.19 95 ILE A N 1
ATOM 806 C CA . ILE A 1 95 ? 34.504 20.544 -0.339 1.00 47.19 95 ILE A CA 1
ATOM 807 C C . ILE A 1 95 ? 35.711 20.706 -1.270 1.00 47.19 95 ILE A C 1
ATOM 809 O O . ILE A 1 95 ? 36.684 21.379 -0.851 1.00 47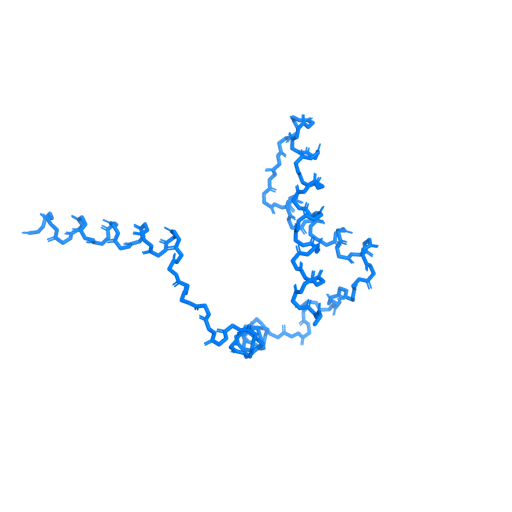.19 95 ILE A O 1
#

Mean predicted aligned error: 12.59 Å

Foldseek 3Di:
DVVVVVVVLVVVLVVVVVVVVVVVDPCDVVNVVVSVVVSCVVVVHDDDPPPPVADPVRVVVVVVVVCCVVPVDDDDPDVVVVVVVVVVVVVVVVD

Radius of gyration: 18.05 Å; Cα contacts (8 Å, |Δi|>4): 14; chains: 1; bounding box: 48×36×32 Å

pLDDT: mean 75.7, std 8.57, range [47.19, 87.0]

Solvent-accessible surface area (backbone atoms only — not comparable to full-atom values): 5863 Å² total; per-residue (Å²): 113,66,68,64,53,50,54,55,48,52,52,55,48,51,56,56,49,49,62,54,52,74,67,75,52,91,80,46,75,67,54,50,56,51,50,51,55,52,50,38,50,76,72,67,48,87,73,86,76,64,82,84,80,52,53,73,64,59,53,48,54,51,50,51,56,52,47,56,73,76,49,79,77,69,82,83,79,47,71,65,59,53,50,51,49,55,52,52,54,51,59,67,71,75,112

Secondary structure (DSSP, 8-state):
-HHHHHHHHHHHHHHHHHHHHTTT----HHHHHHHHHHHHHHTT------TTSS-HHHHHHHHHHHHHHH-SS-----HHHHHHHHHHHHHHH--

Organism: NCBI:txid1411915

Sequence (95 aa):
EERRRLERAITVFFDYIEDLIEQENSFTMADFSESVDAFLNFRRYKILQGKEAISSEQAKEKAYAEYQLFNPTQRIDSDFDKELRKRKNKEDEEI